Protein 2XZR (pdb70)

Radius of gyration: 46.35 Å; Cα contacts (8 Å, |Δi|>4): 0; chains: 1; bounding box: 17×17×158 Å

GO terms:
  GO:0009279 cell outer membrane (C, EXP)
  GO:0009986 cell surface (C, EXP)
  GO:0046819 protein secretion by the type V secretion system (P, IMP)
  GO:0042802 identical protein binding (F, IPI)

Secondary structure (DSSP, 8-state):
-HHHHHHHHHHHHHHHHHHHHHHHHHHHHHHHHHHHHHHHHHHHHHHHHHHHHHHHHHHHHHHHHHHHHHHHHHHHHHHHHHHHHHHHHHHHHHHHHHHHHHHHHHH-

Solvent-accessible surface area: 10485 Å² total; per-residue (Å²): 104,81,126,124,105,124,84,124,73,90,110,68,118,85,144,108,97,105,44,72,86,54,120,84,140,168,116,108,42,57,84,92,17,148,80,69,154,96,84,117,58,106,114,114,91,52,62,55,112,64,57,96,58,71,57,120,109,111,91,63,59,153,123,81,47,84,105,148,109,99,61,103,92,124,119,102,98,121,131,95,90,67,81,85,107,85,86,110,73,119,82,143,103,92,100,48,78,87,56,125,97,140,136,102,119,139,128,185

Foldseek 3Di:
DVVVVVVVVVVVVVVVVVVVVVVVVVVVVVVVVVVVVVVVVVVVVVVVVVVVVVVVVVVVVVVVVVVVVVVVVVVVVVVVVVVVVVVVVVVVVVVVVVVVVVVVVVVD

Sequence (108 aa):
KQIEDKIEEILSKIYHIENEIARIKKLIGAIDGRVTRNTQSIEKNSKAIAANTRTLQQHSARLDSQQRQINENHKEMKQIEDKIEEILSKIYHIENEIARIKKLIKLH

B-factor: mean 54.68, std 18.87, range [22.03, 144.03]

Structure (mmCIF, N/CA/C/O backbone):
data_2XZR
#
_entry.id   2XZR
#
_cell.length_a   36.670
_cell.length_b   36.670
_cell.length_c   228.580
_cell.angle_alpha   90.00
_cell.angle_beta   90.00
_cell.angle_gamma   120.00
#
_symmetry.space_group_name_H-M   'P 3 2 1'
#
loop_
_entity.id
_entity.type
_entity.pdbx_description
1 polymer 'IMMUNOGLOBULIN-BINDING PROTEIN EIBD'
2 non-polymer 'CHLORIDE ION'
3 water water
#
loop_
_atom_site.group_PDB
_atom_site.id
_atom_site.type_symbol
_atom_site.label_atom_id
_atom_site.label_alt_id
_atom_site.label_comp_id
_atom_site.label_asym_id
_atom_site.label_entity_id
_atom_site.label_seq_id
_atom_site.pdbx_PDB_ins_code
_atom_site.Cartn_x
_atom_site.Cartn_y
_atom_site.Cartn_z
_atom_site.occupancy
_atom_site.B_iso_or_equiv
_atom_site.auth_seq_id
_atom_site.auth_comp_id
_atom_site.auth_asym_id
_atom_site.auth_atom_id
_atom_site.pdbx_PDB_model_num
ATOM 1 N N . LYS A 1 2 ? 24.458 -8.463 -14.663 1.00 125.56 363 LYS A N 1
ATOM 2 C CA . LYS A 1 2 ? 25.725 -7.829 -14.213 1.00 125.92 363 LYS A CA 1
ATOM 3 C C . LYS A 1 2 ? 25.483 -6.989 -12.968 1.00 114.34 363 LYS A C 1
ATOM 4 O O . LYS A 1 2 ? 25.619 -7.489 -11.864 1.00 104.98 363 LYS A O 1
ATOM 6 N N . GLN A 1 3 ? 25.109 -5.722 -13.136 1.00 118.53 364 GLN A N 1
ATOM 7 C CA . GLN A 1 3 ? 24.807 -4.853 -11.999 1.00 112.63 364 GLN A CA 1
ATOM 8 C C . GLN A 1 3 ? 23.915 -5.563 -10.973 1.00 97.50 364 GLN A C 1
ATOM 9 O O . GLN A 1 3 ? 24.069 -5.355 -9.776 1.00 92.12 364 GLN A O 1
ATOM 11 N N . ILE A 1 4 ? 22.998 -6.408 -11.448 1.00 93.64 365 ILE A N 1
ATOM 12 C CA . ILE A 1 4 ? 22.133 -7.217 -10.575 1.00 83.57 365 ILE A CA 1
ATOM 13 C C . ILE A 1 4 ? 22.933 -8.225 -9.752 1.00 74.04 365 ILE A C 1
ATOM 14 O O . ILE A 1 4 ? 22.685 -8.413 -8.566 1.00 67.73 365 ILE A O 1
ATOM 19 N N . GLU A 1 5 ? 23.899 -8.870 -10.383 1.00 75.54 366 GLU A N 1
ATOM 20 C CA . GLU A 1 5 ? 24.773 -9.798 -9.687 1.00 71.02 366 GLU A CA 1
ATOM 21 C C . GLU A 1 5 ? 25.602 -9.104 -8.616 1.00 65.38 366 GLU A C 1
ATOM 22 O O . GLU A 1 5 ? 25.834 -9.668 -7.562 1.00 61.06 366 GLU A O 1
ATOM 28 N N . ASP A 1 6 ? 26.045 -7.884 -8.878 1.00 68.58 367 ASP A N 1
ATOM 29 C CA . ASP A 1 6 ? 26.751 -7.095 -7.870 1.00 68.62 367 ASP A CA 1
ATOM 30 C C . ASP A 1 6 ? 25.853 -6.776 -6.680 1.00 61.58 367 ASP A C 1
ATOM 31 O O . ASP A 1 6 ? 26.300 -6.752 -5.542 1.00 60.81 367 ASP A O 1
ATOM 36 N N . LYS A 1 7 ? 24.587 -6.508 -6.951 1.00 59.12 368 LYS A N 1
ATOM 37 C CA . LYS A 1 7 ? 23.628 -6.234 -5.895 1.00 56.40 368 LYS A CA 1
ATOM 38 C C . LYS A 1 7 ? 23.401 -7.478 -5.084 1.00 47.15 368 LYS A C 1
ATOM 39 O O . LYS A 1 7 ? 23.394 -7.448 -3.857 1.00 45.92 368 LYS A O 1
ATOM 45 N N . ILE A 1 8 ? 23.214 -8.587 -5.774 1.00 43.14 369 ILE A N 1
ATOM 46 C CA . ILE A 1 8 ? 22.977 -9.852 -5.071 1.00 40.14 369 ILE A CA 1
ATOM 47 C C . ILE A 1 8 ? 24.175 -10.234 -4.199 1.00 38.52 369 ILE A C 1
ATOM 48 O O . ILE A 1 8 ? 24.023 -10.833 -3.145 1.00 38.63 369 ILE A O 1
ATOM 53 N N . GLU A 1 9 ? 25.370 -9.881 -4.635 1.00 39.61 370 GLU A N 1
ATOM 54 C CA . GLU A 1 9 ? 26.533 -10.169 -3.838 1.00 41.92 370 GLU A CA 1
ATOM 55 C C . GLU A 1 9 ? 26.429 -9.351 -2.582 1.00 41.89 370 GLU A C 1
ATOM 56 O O . GLU A 1 9 ? 26.642 -9.840 -1.498 1.00 43.21 370 GLU A O 1
ATOM 62 N N . GLU A 1 10 ? 26.081 -8.089 -2.738 1.00 44.52 371 GLU A N 1
ATOM 63 C CA . GLU A 1 10 ? 26.030 -7.180 -1.603 1.00 50.94 371 GLU A CA 1
ATOM 64 C C . GLU A 1 10 ? 25.003 -7.739 -0.626 1.00 47.58 371 GLU A C 1
ATOM 65 O O . GLU A 1 10 ? 25.171 -7.669 0.583 1.00 52.13 371 GLU A O 1
ATOM 71 N N . ILE A 1 11 ? 23.948 -8.327 -1.172 1.00 45.64 372 ILE A N 1
ATOM 72 C CA . ILE A 1 11 ? 22.865 -8.859 -0.338 1.00 37.51 372 ILE A CA 1
ATOM 73 C C . ILE A 1 11 ? 23.287 -10.140 0.369 1.00 34.44 372 ILE A C 1
ATOM 74 O O . ILE A 1 11 ? 22.938 -10.386 1.524 1.00 31.24 372 ILE A O 1
ATOM 79 N N . LEU A 1 12 ? 24.027 -10.985 -0.311 1.00 37.45 373 LEU A N 1
ATOM 80 C CA . LEU A 1 12 ? 24.398 -12.232 0.304 1.00 37.16 373 LEU A CA 1
ATOM 81 C C . LEU A 1 12 ? 25.313 -11.980 1.491 1.00 38.38 373 LEU A C 1
ATOM 82 O O . LEU A 1 12 ? 25.218 -12.688 2.517 1.00 37.18 373 LEU A O 1
ATOM 87 N N . SER A 1 13 ? 26.187 -10.974 1.374 1.00 43.15 374 SER A N 1
ATOM 88 C CA . SER A 1 13 ? 27.133 -10.697 2.449 1.00 46.93 374 SER A CA 1
ATOM 89 C C . SER A 1 13 ? 26.374 -10.154 3.646 1.00 41.93 374 SER A C 1
ATOM 90 O O . SER A 1 13 ? 26.611 -10.544 4.790 1.00 41.91 374 SER A O 1
ATOM 93 N N . LYS A 1 14 ? 25.422 -9.276 3.387 1.00 39.31 375 LYS A N 1
ATOM 94 C CA . LYS A 1 14 ? 24.662 -8.708 4.475 1.00 36.81 375 LYS A CA 1
ATOM 95 C C . LYS A 1 14 ? 24.058 -9.861 5.224 1.00 31.11 375 LYS A C 1
ATOM 96 O O . LYS A 1 14 ? 24.252 -9.982 6.413 1.00 31.58 375 LYS A O 1
ATOM 102 N N . ILE A 1 15 ? 23.389 -10.759 4.516 1.00 27.94 376 ILE A N 1
ATOM 103 C CA . ILE A 1 15 ? 22.712 -11.871 5.186 1.00 26.71 376 ILE A CA 1
ATOM 104 C C . ILE A 1 15 ? 23.686 -12.700 6.007 1.00 29.11 376 ILE A C 1
ATOM 105 O O . ILE A 1 15 ? 23.382 -13.092 7.143 1.00 29.71 376 ILE A O 1
ATOM 110 N N . TYR A 1 16 ? 24.855 -12.965 5.443 1.00 32.25 377 TYR A N 1
ATOM 111 C CA . TYR A 1 16 ? 25.870 -13.670 6.190 1.00 36.65 377 TYR A CA 1
ATOM 112 C C . TYR A 1 16 ? 26.117 -12.946 7.477 1.00 37.81 377 TYR A C 1
ATOM 113 O O . TYR A 1 16 ? 25.995 -13.550 8.545 1.00 39.06 377 TYR A O 1
ATOM 122 N N . HIS A 1 17 ? 26.444 -11.650 7.396 1.00 40.16 378 HIS A N 1
ATOM 123 C CA . HIS A 1 17 ? 26.785 -10.922 8.614 1.00 44.33 378 HIS A CA 1
ATOM 124 C C . HIS A 1 17 ? 25.598 -10.927 9.599 1.00 40.15 378 HIS A C 1
ATOM 125 O O . HIS A 1 17 ? 25.785 -10.961 10.812 1.00 43.41 378 HIS A O 1
ATOM 132 N N . ILE A 1 18 ? 24.375 -10.957 9.072 1.00 34.00 379 ILE A N 1
ATOM 133 C CA . ILE A 1 18 ? 23.215 -10.892 9.922 1.00 33.04 379 ILE A CA 1
ATOM 134 C C . ILE A 1 18 ? 23.125 -12.197 10.680 1.00 33.54 379 ILE A C 1
ATOM 135 O O . ILE A 1 18 ? 23.083 -12.216 11.908 1.00 36.93 379 ILE A O 1
ATOM 140 N N . GLU A 1 19 ? 23.139 -13.300 9.953 1.00 31.75 380 GLU A N 1
ATOM 141 C CA . GLU A 1 19 ? 23.017 -14.597 10.591 1.00 35.52 380 GLU A CA 1
ATOM 142 C C . GLU A 1 19 ? 23.996 -14.718 11.712 1.00 39.26 380 GLU A C 1
ATOM 143 O O . GLU A 1 19 ? 23.677 -15.281 12.752 1.00 42.90 380 GLU A O 1
ATOM 149 N N . ASN A 1 20 ? 25.194 -14.182 11.506 1.00 40.79 381 ASN A N 1
ATOM 150 C CA . ASN A 1 20 ? 26.239 -14.229 12.539 1.00 47.21 381 ASN A CA 1
ATOM 151 C C . ASN A 1 20 ? 25.871 -13.416 13.752 1.00 49.78 381 ASN A C 1
ATOM 152 O O . ASN A 1 20 ? 26.022 -13.876 14.871 1.00 55.01 381 ASN A O 1
ATOM 157 N N . GLU A 1 21 ? 25.354 -12.218 13.519 1.00 53.36 382 GLU A N 1
ATOM 158 C CA . GLU A 1 21 ? 24.845 -11.410 14.600 1.00 50.04 382 GLU A CA 1
ATOM 159 C C . GLU A 1 21 ? 23.814 -12.209 15.373 1.00 42.78 382 GLU A C 1
ATOM 160 O O . GLU A 1 21 ? 23.873 -12.303 16.589 1.00 41.85 382 GLU A O 1
ATOM 166 N N . ILE A 1 22 ? 22.897 -12.835 14.664 1.00 39.41 383 ILE A N 1
ATOM 167 C CA . ILE A 1 22 ? 21.808 -13.535 15.329 1.00 36.22 383 ILE A CA 1
ATOM 168 C C . ILE A 1 22 ? 22.320 -14.625 16.239 1.00 38.25 383 ILE A C 1
ATOM 169 O O . ILE A 1 22 ? 21.885 -14.755 17.365 1.00 37.40 383 ILE A O 1
ATOM 174 N N . ALA A 1 23 ? 23.260 -15.405 15.754 1.00 43.19 384 ALA A N 1
ATOM 175 C CA . ALA A 1 23 ? 23.844 -16.443 16.579 1.00 47.49 384 ALA A CA 1
ATOM 176 C C . ALA A 1 23 ? 24.419 -15.841 17.826 1.00 48.00 384 ALA A C 1
ATOM 177 O O . ALA A 1 23 ? 24.168 -16.360 18.897 1.00 48.45 384 ALA A O 1
ATOM 179 N N . ARG A 1 24 ? 25.206 -14.770 17.689 1.00 50.29 385 ARG A N 1
ATOM 180 C CA . ARG A 1 24 ? 25.929 -14.197 18.838 1.00 53.80 385 ARG A CA 1
ATOM 181 C C . ARG A 1 24 ? 24.959 -13.567 19.819 1.00 49.11 385 ARG A C 1
ATOM 182 O O . ARG A 1 24 ? 25.187 -13.572 21.029 1.00 51.26 385 ARG A O 1
ATOM 190 N N . ILE A 1 25 ? 23.871 -13.024 19.292 1.00 44.13 386 ILE A N 1
ATOM 191 C CA . ILE A 1 25 ? 22.814 -12.502 20.122 1.00 40.89 386 ILE A CA 1
ATOM 192 C C . ILE A 1 25 ? 22.189 -13.623 20.932 1.00 40.19 386 ILE A C 1
ATOM 193 O O . ILE A 1 25 ? 21.961 -13.495 22.127 1.00 41.03 386 ILE A O 1
ATOM 198 N N . LYS A 1 26 ? 21.905 -14.727 20.272 1.00 40.63 387 LYS A N 1
ATOM 199 C CA . LYS A 1 26 ? 21.349 -15.888 20.955 1.00 43.82 387 LYS A CA 1
ATOM 200 C C . LYS A 1 26 ? 22.235 -16.421 22.084 1.00 48.30 387 LYS A C 1
ATOM 201 O O . LYS A 1 26 ? 21.746 -16.820 23.132 1.00 50.73 387 LYS A O 1
ATOM 207 N N . LYS A 1 27 ? 23.539 -16.455 21.861 1.00 51.71 388 LYS A N 1
ATOM 208 C CA . LYS A 1 27 ? 24.459 -16.879 22.899 1.00 57.34 388 LYS A CA 1
ATOM 209 C C . LYS A 1 27 ? 24.358 -15.938 24.082 1.00 56.07 388 LYS A C 1
ATOM 210 O O . LYS A 1 27 ? 24.236 -16.374 25.221 1.00 58.62 388 LYS A O 1
ATOM 216 N N . LEU A 1 28 ? 24.389 -14.641 23.797 1.00 53.71 389 LEU A N 1
ATOM 217 C CA . LEU A 1 28 ? 24.353 -13.621 24.839 1.00 54.63 389 LEU A CA 1
ATOM 218 C C . LEU A 1 28 ? 23.115 -13.795 25.690 1.00 52.97 389 LEU A C 1
ATOM 219 O O . LEU A 1 28 ? 23.194 -13.743 26.917 1.00 56.07 389 LEU A O 1
ATOM 224 N N . ILE A 1 29 ? 21.982 -14.015 25.026 1.00 49.46 390 ILE A N 1
ATOM 225 C CA . ILE A 1 29 ? 20.700 -14.172 25.702 1.00 50.34 390 ILE A CA 1
ATOM 226 C C . ILE A 1 29 ? 20.645 -15.424 26.545 1.00 54.69 390 ILE A C 1
ATOM 227 O O . ILE A 1 29 ? 20.058 -15.429 27.617 1.00 57.98 390 ILE A O 1
ATOM 232 N N . GLY A 1 30 ? 21.254 -16.494 26.054 1.00 56.63 391 GLY A N 1
ATOM 233 C CA . GLY A 1 30 ? 21.307 -17.746 26.796 1.00 62.75 391 GLY A CA 1
ATOM 234 C C . GLY A 1 30 ? 22.098 -17.544 28.067 1.00 65.56 391 GLY A C 1
ATOM 235 O O . GLY A 1 30 ? 21.732 -18.056 29.103 1.00 70.52 391 GLY A O 1
ATOM 236 N N . ALA A 1 31 ? 23.170 -16.763 27.988 1.00 77.30 392 ALA A N 1
ATOM 237 C CA . ALA A 1 31 ? 24.023 -16.500 29.134 1.00 76.70 392 ALA A CA 1
ATOM 238 C C . ALA A 1 31 ? 23.254 -15.756 30.217 1.00 68.62 392 ALA A C 1
ATOM 239 O O . ALA A 1 31 ? 23.254 -16.156 31.371 1.00 68.02 392 ALA A O 1
ATOM 241 N N . ILE A 1 32 ? 22.598 -14.671 29.831 1.00 64.16 393 ILE A N 1
ATOM 242 C CA . ILE A 1 32 ? 21.814 -13.851 30.750 1.00 58.96 393 ILE A CA 1
ATOM 243 C C . ILE A 1 32 ? 20.682 -14.643 31.435 1.00 56.80 393 ILE A C 1
ATOM 244 O O . ILE A 1 32 ? 20.398 -14.457 32.629 1.00 54.18 393 ILE A O 1
ATOM 249 N N . ASP A 1 33 ? 20.044 -15.530 30.674 1.00 59.49 394 ASP A N 1
ATOM 250 C CA . ASP A 1 33 ? 18.984 -16.388 31.201 1.00 60.63 394 ASP A CA 1
ATOM 251 C C . ASP A 1 33 ? 19.490 -17.160 32.402 1.00 61.79 394 ASP A C 1
ATOM 252 O O . ASP A 1 33 ? 18.887 -17.129 33.450 1.00 59.90 394 ASP A O 1
ATOM 257 N N . GLY A 1 34 ? 20.619 -17.828 32.239 1.00 66.74 395 GLY A N 1
ATOM 258 C CA . GLY A 1 34 ? 21.243 -18.580 33.316 1.00 69.86 395 GLY A CA 1
ATOM 259 C C . GLY A 1 34 ? 21.668 -17.733 34.494 1.00 65.44 395 GLY A C 1
ATOM 260 O O . GLY A 1 34 ? 21.550 -18.155 35.628 1.00 65.61 395 GLY A O 1
ATOM 261 N N . ARG A 1 35 ? 22.174 -16.541 34.232 1.00 63.30 396 ARG A N 1
ATOM 262 C CA . ARG A 1 35 ? 22.494 -15.604 35.308 1.00 61.66 396 ARG A CA 1
ATOM 263 C C . ARG A 1 35 ? 21.258 -15.209 36.129 1.00 57.09 396 ARG A C 1
ATOM 264 O O . ARG A 1 35 ? 21.306 -15.119 37.370 1.00 56.34 396 ARG A O 1
ATOM 272 N N . VAL A 1 36 ? 20.162 -14.959 35.413 1.00 54.92 397 VAL A N 1
ATOM 273 C CA . VAL A 1 36 ? 18.919 -14.514 36.025 1.00 52.80 397 VAL A CA 1
ATOM 274 C C . VAL A 1 36 ? 18.336 -15.614 36.882 1.00 54.01 397 VAL A C 1
ATOM 275 O O . VAL A 1 36 ? 17.905 -15.360 38.007 1.00 53.94 397 VAL A O 1
ATOM 279 N N . THR A 1 37 ? 18.317 -16.841 36.366 1.00 57.23 398 THR A N 1
ATOM 280 C CA . THR A 1 37 ? 17.794 -17.956 37.153 1.00 60.87 398 THR A CA 1
ATOM 281 C C . THR A 1 37 ? 18.604 -18.106 38.434 1.00 61.06 398 THR A C 1
ATOM 282 O O . THR A 1 37 ? 18.033 -18.210 39.510 1.00 60.87 398 THR A O 1
ATOM 286 N N . ARG A 1 38 ? 19.927 -18.085 38.321 1.00 62.81 399 ARG A N 1
ATOM 287 C CA . ARG A 1 38 ? 20.793 -18.144 39.499 1.00 65.00 399 ARG A CA 1
ATOM 288 C C . ARG A 1 38 ? 20.447 -17.054 40.495 1.00 61.51 399 ARG A C 1
ATOM 289 O O . ARG A 1 38 ? 20.423 -17.305 41.698 1.00 63.11 399 ARG A O 1
ATOM 297 N N . ASN A 1 39 ? 20.174 -15.852 40.003 1.00 58.71 400 ASN A N 1
ATOM 298 C CA . ASN A 1 39 ? 19.842 -14.739 40.887 1.00 58.53 400 ASN A CA 1
ATOM 299 C C . ASN A 1 39 ? 18.502 -14.964 41.556 1.00 58.42 400 ASN A C 1
ATOM 300 O O . ASN A 1 39 ? 18.357 -14.766 42.752 1.00 60.18 400 ASN A O 1
ATOM 305 N N . THR A 1 40 ? 17.529 -15.410 40.777 1.00 58.52 401 THR A N 1
ATOM 306 C CA . THR A 1 40 ? 16.198 -15.725 41.304 1.00 60.90 401 THR A CA 1
ATOM 307 C C . THR A 1 40 ? 16.257 -16.834 42.347 1.00 63.32 401 THR A C 1
ATOM 308 O O . THR A 1 40 ? 15.407 -16.904 43.222 1.00 65.88 401 THR A O 1
ATOM 312 N N . GLN A 1 41 ? 17.258 -17.700 42.238 1.00 81.99 402 GLN A N 1
ATOM 313 C CA . GLN A 1 41 ? 17.451 -18.789 43.183 1.00 85.28 402 GLN A CA 1
ATOM 314 C C . GLN A 1 41 ? 18.053 -18.264 44.472 1.00 78.51 402 GLN A C 1
ATOM 315 O O . GLN A 1 41 ? 17.614 -18.623 45.560 1.00 77.87 402 GLN A O 1
ATOM 321 N N . SER A 1 42 ? 19.068 -17.418 44.343 1.00 75.00 403 SER A N 1
ATOM 322 C CA . SER A 1 42 ? 19.743 -16.836 45.502 1.00 70.74 403 SER A CA 1
ATOM 323 C C . SER A 1 42 ? 18.821 -15.924 46.321 1.00 64.32 403 SER A C 1
ATOM 324 O O . SER A 1 42 ? 18.951 -15.837 47.544 1.00 62.08 403 SER A O 1
ATOM 327 N N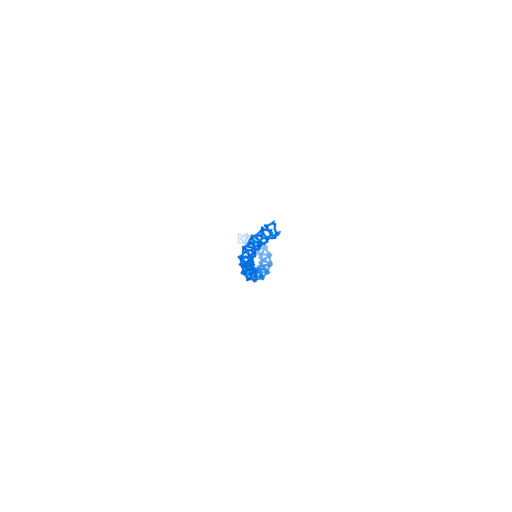 . ILE A 1 43 ? 17.903 -15.241 45.644 1.00 62.81 404 ILE A N 1
ATOM 328 C CA . ILE A 1 43 ? 16.978 -14.328 46.310 1.00 60.03 404 ILE A CA 1
ATOM 329 C C . ILE A 1 43 ? 16.029 -15.105 47.191 1.00 61.23 404 ILE A C 1
ATOM 330 O O . ILE A 1 43 ? 15.654 -14.654 48.276 1.00 59.12 404 ILE A O 1
ATOM 335 N N . GLU A 1 44 ? 15.631 -16.272 46.702 1.00 66.10 405 GLU A N 1
ATOM 336 C CA . GLU A 1 44 ? 14.775 -17.143 47.464 1.00 70.63 405 GLU A CA 1
ATOM 337 C C . GLU A 1 44 ? 15.480 -17.605 48.728 1.00 67.54 405 GLU A C 1
ATOM 338 O O . GLU A 1 44 ? 14.892 -17.614 49.799 1.00 67.63 405 GLU A O 1
ATOM 344 N N . LYS A 1 45 ? 16.746 -17.984 48.582 1.00 66.46 406 LYS A N 1
ATOM 345 C CA . LYS A 1 45 ? 17.613 -18.340 49.711 1.00 65.73 406 LYS A CA 1
ATOM 346 C C . LYS A 1 45 ? 17.657 -17.234 50.743 1.00 58.86 406 LYS A C 1
ATOM 347 O O . LYS A 1 45 ? 17.533 -17.484 51.942 1.00 59.00 406 LYS A O 1
ATOM 351 N N . ASN A 1 46 ? 17.869 -16.015 50.265 1.00 54.03 407 ASN A N 1
ATOM 352 C CA . ASN A 1 46 ? 17.943 -14.867 51.147 1.00 50.21 407 ASN A CA 1
ATOM 353 C C . ASN A 1 46 ? 16.642 -14.693 51.901 1.00 49.11 407 ASN A C 1
ATOM 354 O O . ASN A 1 46 ? 16.642 -14.586 53.120 1.00 48.37 407 ASN A O 1
ATOM 359 N N . SER A 1 47 ? 15.529 -14.704 51.180 1.00 50.63 408 SER A N 1
ATOM 360 C CA . SER A 1 47 ? 14.247 -14.505 51.81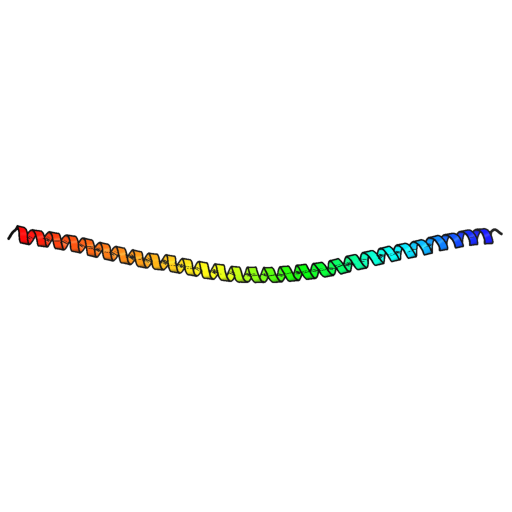0 1.00 53.09 408 SER A CA 1
ATOM 361 C C . SER A 1 47 ? 14.012 -15.550 52.894 1.00 54.88 408 SER A C 1
ATOM 362 O O . SER A 1 47 ? 13.529 -15.225 53.966 1.00 55.51 408 SER A O 1
ATOM 365 N N . LYS A 1 48 ? 14.383 -16.793 52.617 1.00 57.07 409 LYS A N 1
ATOM 366 C CA . LYS A 1 48 ? 14.253 -17.865 53.588 1.00 61.41 409 LYS A CA 1
ATOM 367 C C . LYS A 1 48 ? 15.067 -17.545 54.829 1.00 57.60 409 LYS A C 1
ATOM 368 O O . LYS A 1 48 ? 14.572 -17.625 55.948 1.00 59.43 409 LYS A O 1
ATOM 370 N N . ALA A 1 49 ? 16.319 -17.163 54.627 1.00 54.31 410 ALA A N 1
ATOM 371 C CA . ALA A 1 49 ? 17.204 -16.814 55.740 1.00 53.14 410 ALA A CA 1
ATOM 372 C C . ALA A 1 49 ? 16.706 -15.608 56.561 1.00 50.30 410 ALA A C 1
ATOM 373 O O . ALA A 1 49 ? 16.861 -15.602 57.779 1.00 52.04 410 ALA A O 1
ATOM 375 N N . ILE A 1 50 ? 16.092 -14.613 55.912 1.00 48.36 411 ILE A N 1
ATOM 376 C CA . ILE A 1 50 ? 15.523 -13.428 56.606 1.00 48.18 411 ILE A CA 1
ATOM 377 C C . ILE A 1 50 ? 14.261 -13.772 57.430 1.00 51.49 411 ILE A C 1
ATOM 378 O O . ILE A 1 50 ? 14.120 -13.348 58.575 1.00 52.69 411 ILE A O 1
ATOM 383 N N . ALA A 1 51 ? 13.347 -14.536 56.853 1.00 56.88 412 ALA A N 1
ATOM 384 C CA . ALA A 1 51 ? 12.179 -15.002 57.605 1.00 61.45 412 ALA A CA 1
ATOM 385 C C . ALA A 1 51 ? 12.622 -15.816 58.813 1.00 61.26 412 ALA A C 1
ATOM 386 O O . ALA A 1 51 ? 12.039 -15.706 59.881 1.00 61.58 412 ALA A O 1
ATOM 388 N N . ALA A 1 52 ? 13.660 -16.626 58.632 1.00 62.10 413 ALA A N 1
ATOM 389 C CA . ALA A 1 52 ? 14.258 -17.376 59.728 1.00 63.86 413 ALA A CA 1
ATOM 390 C C . ALA A 1 52 ? 14.733 -16.435 60.830 1.00 57.33 413 ALA A C 1
ATOM 391 O O . ALA A 1 52 ? 14.428 -16.628 62.015 1.00 58.09 413 ALA A O 1
ATOM 393 N N . ASN A 1 53 ? 15.484 -15.412 60.434 1.00 52.53 414 ASN A N 1
ATOM 394 C CA . ASN A 1 53 ? 16.019 -14.448 61.388 1.00 48.52 414 ASN A CA 1
ATOM 395 C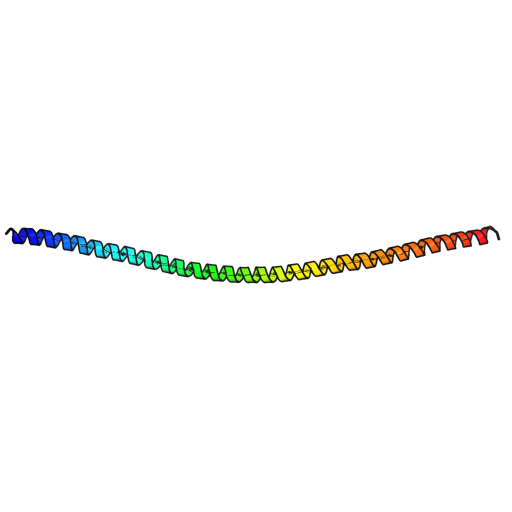 C . ASN A 1 53 ? 14.924 -13.626 62.072 1.00 47.09 414 ASN A C 1
ATOM 396 O O . ASN A 1 53 ? 14.996 -13.389 63.268 1.00 45.84 414 ASN A O 1
ATOM 401 N N . THR A 1 54 ? 13.895 -13.220 61.340 1.00 49.48 415 THR A N 1
ATOM 402 C CA . THR A 1 54 ? 12.819 -12.430 61.951 1.00 52.70 415 THR A CA 1
ATOM 403 C C . THR A 1 54 ? 12.191 -13.208 63.108 1.00 55.18 415 THR A C 1
ATOM 404 O O . THR A 1 54 ? 11.952 -12.651 64.187 1.00 55.40 415 THR A O 1
ATOM 408 N N . ARG A 1 55 ? 11.953 -14.497 62.875 1.00 58.62 416 ARG A N 1
ATOM 409 C CA . ARG A 1 55 ? 11.403 -15.387 63.891 1.00 63.81 416 ARG A CA 1
ATOM 410 C C . ARG A 1 55 ? 12.294 -15.448 65.118 1.00 59.58 416 ARG A C 1
ATOM 411 O O . ARG A 1 55 ? 11.817 -15.297 66.236 1.00 61.38 416 ARG A O 1
ATOM 414 N N . THR A 1 56 ? 13.587 -15.663 64.917 1.00 55.91 417 THR A N 1
ATOM 415 C CA . THR A 1 56 ? 14.534 -15.600 66.037 1.00 53.19 417 THR A CA 1
ATOM 416 C C . THR A 1 56 ? 14.449 -14.252 66.796 1.00 49.18 417 THR A C 1
ATOM 417 O O . THR A 1 56 ? 14.388 -14.215 68.026 1.00 49.47 417 THR A O 1
ATOM 421 N N . LEU A 1 57 ? 14.421 -13.149 66.067 1.00 47.28 418 LEU A N 1
ATOM 422 C CA . LEU A 1 57 ? 14.231 -11.847 66.695 1.00 47.62 418 LEU A CA 1
ATOM 423 C 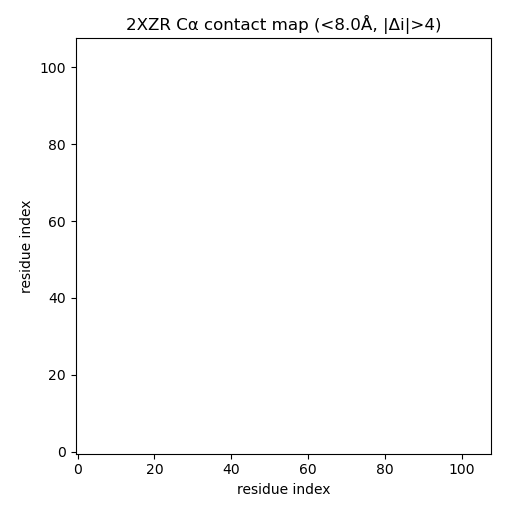C . LEU A 1 57 ? 12.992 -11.796 67.568 1.00 51.24 418 LEU A C 1
ATOM 424 O O . LEU A 1 57 ? 13.032 -11.283 68.680 1.00 51.55 418 LEU A O 1
ATOM 429 N N . GLN A 1 58 ? 11.889 -12.320 67.055 1.00 55.76 419 GLN A N 1
ATOM 430 C CA . GLN A 1 58 ? 10.635 -12.341 67.803 1.00 63.05 419 GLN A CA 1
ATOM 431 C C . GLN A 1 58 ? 10.746 -13.183 69.066 1.00 62.33 419 GLN A C 1
ATOM 432 O O . GLN A 1 58 ? 10.247 -12.798 70.117 1.00 65.64 419 GLN A O 1
ATOM 438 N N . GLN A 1 59 ? 11.427 -14.318 68.968 1.00 59.36 420 GLN A N 1
ATOM 439 C CA . GLN A 1 59 ? 11.652 -15.178 70.126 1.00 60.25 420 GLN A CA 1
ATOM 440 C C . GLN A 1 59 ? 12.544 -14.501 71.149 1.00 54.13 420 GLN A C 1
ATOM 441 O O . GLN A 1 59 ? 12.284 -14.530 72.337 1.00 56.24 420 GLN A O 1
ATOM 447 N N . HIS A 1 60 ? 13.612 -13.886 70.688 1.00 48.01 421 HIS A N 1
ATOM 448 C CA . HIS A 1 60 ? 14.457 -13.127 71.585 1.00 44.78 421 HIS A CA 1
ATOM 449 C C . HIS A 1 60 ? 13.695 -12.005 72.302 1.00 47.47 421 HIS A C 1
ATOM 450 O O . HIS A 1 60 ? 13.876 -11.791 73.492 1.00 48.02 421 HIS A O 1
ATOM 457 N N . SER A 1 61 ? 12.853 -11.281 71.571 1.00 46.26 422 SER A N 1
ATOM 458 C CA . SER A 1 61 ? 12.070 -10.216 72.174 1.00 46.11 422 SER A CA 1
ATOM 459 C C . SER A 1 61 ? 11.287 -10.811 73.307 1.00 43.75 422 SER A C 1
ATOM 460 O O . SER A 1 61 ? 11.253 -10.254 74.395 1.00 42.54 422 SER A O 1
ATOM 463 N N . ALA A 1 62 ? 10.676 -11.967 73.051 1.00 44.44 423 ALA A N 1
ATOM 464 C CA . ALA A 1 62 ? 9.851 -12.639 74.057 1.00 45.09 423 ALA A CA 1
ATOM 465 C C . ALA A 1 62 ? 10.679 -12.997 75.263 1.00 43.26 423 ALA A C 1
ATOM 466 O O . ALA A 1 62 ? 10.223 -12.868 76.392 1.00 44.96 423 ALA A O 1
ATOM 468 N N . ARG A 1 63 ? 11.911 -13.433 75.030 1.00 42.16 424 ARG A N 1
ATOM 469 C CA . ARG A 1 63 ? 12.836 -13.766 76.133 1.00 41.29 424 ARG A CA 1
ATOM 470 C C . ARG A 1 63 ? 13.324 -12.523 76.890 1.00 37.73 424 ARG A C 1
ATOM 471 O O . ARG A 1 63 ? 13.486 -12.565 78.106 1.00 37.69 424 ARG A O 1
ATOM 479 N N . LEU A 1 64 ? 13.554 -11.418 76.197 1.00 36.25 425 LEU A N 1
ATOM 480 C CA . LEU A 1 64 ? 13.930 -10.192 76.900 1.00 35.49 425 LEU A CA 1
ATOM 481 C C . LEU A 1 64 ? 12.814 -9.704 77.866 1.00 37.00 425 LEU A C 1
ATOM 482 O O . LEU A 1 64 ? 13.097 -9.238 78.983 1.00 35.72 425 LEU A O 1
ATOM 487 N N . ASP A 1 65 ? 11.561 -9.844 77.437 1.00 40.40 426 ASP A N 1
ATOM 488 C CA . ASP A 1 65 ? 10.431 -9.420 78.234 1.00 45.67 426 ASP A CA 1
ATOM 489 C C . ASP A 1 65 ? 10.393 -10.230 79.512 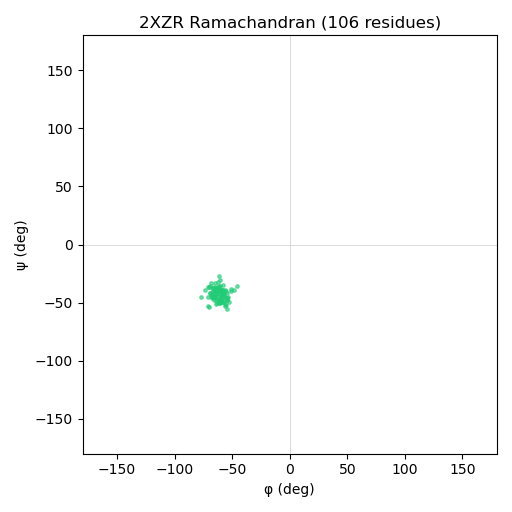1.00 46.15 426 ASP A C 1
ATOM 490 O O . ASP A 1 65 ? 10.273 -9.688 80.619 1.00 48.58 426 ASP A O 1
ATOM 495 N N . SER A 1 66 ? 10.472 -11.544 79.338 1.00 45.74 427 SER A N 1
ATOM 496 C CA . SER A 1 66 ? 10.370 -12.487 80.446 1.00 48.86 427 SER A CA 1
ATOM 497 C C . SER A 1 66 ? 11.480 -12.196 81.428 1.00 45.87 427 SER A C 1
ATOM 498 O O . SER A 1 66 ? 11.257 -12.030 82.626 1.00 49.43 427 SER A O 1
ATOM 501 N N . GLN A 1 67 ? 12.694 -12.084 80.907 1.00 40.76 428 GLN A N 1
ATOM 502 C CA . GLN A 1 67 ? 13.819 -11.781 81.774 1.00 38.42 428 GLN A CA 1
ATOM 503 C C . GLN A 1 67 ? 13.608 -10.466 82.502 1.00 37.83 428 GLN A C 1
ATOM 504 O O . GLN A 1 67 ? 13.840 -10.396 83.686 1.00 39.20 428 GLN A O 1
ATOM 510 N N . GLN A 1 68 ? 13.130 -9.432 81.820 1.00 37.93 429 GLN A N 1
ATOM 511 C CA . GLN A 1 68 ? 12.955 -8.157 82.491 1.00 39.98 429 GLN A CA 1
ATOM 512 C C . GLN A 1 68 ? 11.980 -8.291 83.623 1.00 46.57 429 GLN A C 1
ATOM 513 O O . GLN A 1 68 ? 12.182 -7.700 84.676 1.00 48.36 429 GLN A O 1
ATOM 519 N N . ARG A 1 69 ? 10.922 -9.061 83.403 1.00 52.23 430 ARG A N 1
ATOM 520 C CA . ARG A 1 69 ? 9.938 -9.301 84.447 1.00 61.69 430 ARG A CA 1
ATOM 521 C C . ARG A 1 69 ? 10.568 -10.043 85.590 1.00 61.36 430 ARG A C 1
ATOM 522 O O . ARG A 1 69 ? 10.277 -9.761 86.735 1.00 67.69 430 ARG A O 1
ATOM 530 N N . GLN A 1 70 ? 11.433 -11.001 85.287 1.00 56.10 431 GLN A N 1
ATOM 531 C CA . GLN A 1 70 ? 12.086 -11.767 86.341 1.00 57.94 431 GLN A CA 1
ATOM 532 C C . GLN A 1 70 ? 12.926 -10.865 87.216 1.00 54.35 431 GLN A C 1
ATOM 533 O O . GLN A 1 70 ? 12.840 -10.908 88.449 1.00 60.15 431 GLN A O 1
ATOM 539 N N . ILE A 1 71 ? 13.722 -10.028 86.566 1.00 41.02 432 ILE A N 1
ATOM 540 C CA . ILE A 1 71 ? 14.605 -9.093 87.261 1.00 40.16 432 ILE A CA 1
ATOM 541 C C . ILE A 1 71 ? 13.803 -8.163 88.161 1.00 40.82 432 ILE A C 1
ATOM 542 O O . ILE A 1 71 ? 14.173 -7.925 89.302 1.00 39.45 432 ILE A O 1
ATOM 547 N N . ASN A 1 72 ? 12.694 -7.642 87.652 1.00 44.74 433 ASN A N 1
ATOM 548 C CA . ASN A 1 72 ? 11.826 -6.799 88.463 1.00 47.69 433 ASN A CA 1
ATOM 549 C C . ASN A 1 72 ? 11.383 -7.528 89.722 1.00 44.77 433 ASN A C 1
ATOM 550 O O . ASN A 1 72 ? 11.572 -7.037 90.824 1.00 43.78 433 ASN A O 1
ATOM 555 N N . GLU A 1 73 ? 10.825 -8.719 89.569 1.00 45.29 434 GLU A N 1
ATOM 556 C CA . GLU A 1 73 ? 10.440 -9.493 90.739 1.00 45.48 434 GLU A CA 1
ATOM 557 C C . GLU A 1 73 ? 11.623 -9.673 91.708 1.00 40.68 434 GLU A C 1
ATOM 558 O O . GLU A 1 73 ? 11.478 -9.478 92.910 1.00 40.86 434 GLU A O 1
ATOM 564 N N . ASN A 1 74 ? 12.802 -10.029 91.214 1.00 38.03 435 ASN A N 1
ATOM 565 C CA . ASN A 1 74 ? 13.958 -10.143 92.129 1.00 36.65 435 ASN A CA 1
ATOM 566 C C . ASN A 1 74 ? 14.324 -8.800 92.834 1.00 36.89 435 ASN A C 1
ATOM 567 O O . ASN A 1 74 ? 14.688 -8.739 94.032 1.00 36.07 435 ASN A O 1
ATOM 572 N N . HIS A 1 75 ? 14.195 -7.706 92.095 1.00 39.40 436 HIS A N 1
ATOM 573 C CA . HIS A 1 75 ? 14.419 -6.405 92.693 1.00 43.41 436 HIS A CA 1
ATOM 574 C C . HIS A 1 75 ? 13.400 -6.168 93.784 1.00 43.08 436 HIS A C 1
ATOM 575 O O . HIS A 1 75 ? 13.738 -5.584 94.812 1.00 45.67 436 HIS A O 1
ATOM 582 N N . LYS A 1 76 ? 12.168 -6.636 93.594 1.00 42.74 437 LYS A N 1
ATOM 583 C CA . LYS A 1 76 ? 11.137 -6.445 94.607 1.00 44.94 437 LYS A CA 1
ATOM 584 C C . LYS A 1 76 ? 11.406 -7.311 95.817 1.00 42.02 437 LYS A C 1
ATOM 585 O O . LYS A 1 76 ? 11.478 -6.825 96.942 1.00 42.78 437 LYS A O 1
ATOM 591 N N . GLU A 1 77 ? 11.594 -8.601 95.586 1.00 40.49 438 GLU A N 1
ATOM 592 C CA . GLU A 1 77 ? 11.842 -9.540 96.680 1.00 41.31 438 GLU A CA 1
ATOM 593 C C . GLU A 1 77 ? 12.931 -8.962 97.586 1.00 39.01 438 GLU A C 1
ATOM 594 O O . GLU A 1 77 ? 12.884 -9.063 98.810 1.00 41.20 438 GLU A O 1
ATOM 600 N N . MET A 1 78 ? 13.919 -8.338 96.977 1.00 36.83 439 MET A N 1
ATOM 601 C CA . MET A 1 78 ? 14.983 -7.736 97.764 1.00 38.50 439 MET A CA 1
ATOM 602 C C . MET A 1 78 ? 14.444 -6.680 98.705 1.00 39.26 439 MET A C 1
ATOM 603 O O . MET A 1 78 ? 14.828 -6.599 99.870 1.00 40.43 439 MET A O 1
ATOM 608 N N . LYS A 1 79 ? 13.545 -5.862 98.179 1.00 40.03 440 LYS A N 1
ATOM 609 C CA . LYS A 1 79 ? 13.002 -4.762 98.966 1.00 44.13 440 LYS A CA 1
ATOM 610 C C . LYS A 1 79 ? 12.217 -5.326 100.132 1.00 43.31 440 LYS A C 1
ATOM 611 O O . LYS A 1 79 ? 12.300 -4.804 101.219 1.00 45.33 440 LYS A O 1
ATOM 617 N N . GLN A 1 80 ? 11.475 -6.400 99.905 1.00 42.12 441 GLN A N 1
ATOM 618 C CA . GLN A 1 80 ? 10.764 -7.080 100.999 1.00 45.88 441 GLN A CA 1
ATOM 619 C C . GLN A 1 80 ? 11.731 -7.584 102.092 1.00 44.58 441 GLN A C 1
ATOM 620 O O . GLN A 1 80 ? 11.482 -7.392 103.312 1.00 47.23 441 GLN A O 1
ATOM 626 N N . ILE A 1 81 ? 12.820 -8.217 101.635 1.00 35.96 442 ILE A N 1
ATOM 627 C CA . ILE A 1 81 ? 13.875 -8.690 102.512 1.00 33.21 442 ILE A CA 1
ATOM 628 C C . ILE A 1 81 ? 14.472 -7.562 103.341 1.00 31.50 442 ILE A C 1
ATOM 629 O O . ILE A 1 81 ? 14.717 -7.712 104.558 1.00 30.42 442 ILE A O 1
ATOM 634 N N . GLU A 1 82 ? 14.708 -6.439 102.694 1.00 33.05 443 GLU A N 1
ATOM 635 C CA . GLU A 1 82 ? 15.297 -5.297 103.386 1.00 34.89 443 GLU A CA 1
ATOM 636 C C . GLU A 1 82 ? 14.349 -4.770 104.438 1.00 35.64 443 GLU A C 1
ATOM 637 O O . GLU A 1 82 ? 14.756 -4.530 105.568 1.00 35.11 443 GLU A O 1
ATOM 643 N N . ASP A 1 83 ? 13.077 -4.628 104.080 1.00 38.83 444 ASP A N 1
ATOM 644 C CA . ASP A 1 83 ? 12.089 -4.146 105.015 1.00 42.16 444 ASP A CA 1
ATOM 645 C C . ASP A 1 83 ? 12.063 -5.079 106.227 1.00 40.61 444 ASP A C 1
ATOM 646 O O . ASP A 1 83 ? 11.883 -4.638 107.365 1.00 41.32 444 ASP A O 1
ATOM 651 N N . LYS A 1 84 ? 12.277 -6.373 105.988 1.00 39.66 445 LYS A N 1
ATOM 652 C CA . LYS A 1 84 ? 12.235 -7.365 107.072 1.00 39.93 445 LYS A CA 1
ATOM 653 C C . LYS A 1 84 ? 13.436 -7.178 107.965 1.00 36.67 445 LYS A C 1
ATOM 654 O O . LYS A 1 84 ? 13.337 -7.337 109.197 1.00 38.16 445 LYS A O 1
ATOM 658 N N . ILE A 1 85 ? 14.575 -6.839 107.365 1.00 33.44 446 ILE A N 1
ATOM 659 C CA . ILE A 1 85 ? 15.784 -6.644 108.155 1.00 32.06 446 ILE A CA 1
ATOM 660 C C . ILE A 1 85 ? 15.684 -5.450 109.080 1.00 33.21 446 ILE A C 1
ATOM 661 O O . ILE A 1 85 ? 16.125 -5.494 110.239 1.00 32.88 446 ILE A O 1
ATOM 666 N N . GLU A 1 86 ? 15.091 -4.380 108.580 1.00 35.88 447 GLU A N 1
ATOM 667 C CA . GLU A 1 86 ? 14.876 -3.212 109.410 1.00 39.64 447 GLU A CA 1
ATOM 668 C C . GLU A 1 86 ? 14.159 -3.628 110.692 1.00 40.49 447 GLU A C 1
ATOM 669 O O . GLU A 1 86 ? 14.567 -3.284 111.806 1.00 41.63 447 GLU A O 1
ATOM 675 N N . GLU A 1 87 ? 13.087 -4.381 110.524 1.00 42.05 448 GLU A N 1
ATOM 676 C CA . GLU A 1 87 ? 12.282 -4.826 111.647 1.00 45.97 448 GLU A CA 1
ATOM 677 C C . GLU A 1 87 ? 13.119 -5.640 112.627 1.00 43.60 448 GLU A C 1
ATOM 678 O O . GLU A 1 87 ? 12.965 -5.515 113.864 1.00 45.82 448 GLU A O 1
ATOM 684 N N . ILE A 1 88 ? 14.009 -6.471 112.076 1.00 39.91 449 ILE A N 1
ATOM 685 C CA . ILE A 1 88 ? 14.887 -7.291 112.917 1.00 39.03 449 ILE A CA 1
ATOM 686 C C . ILE A 1 88 ? 15.849 -6.392 113.710 1.00 37.23 449 ILE A C 1
ATOM 687 O O . ILE A 1 88 ? 16.021 -6.521 114.935 1.00 37.45 449 ILE A O 1
ATOM 692 N N . LEU A 1 89 ? 16.463 -5.452 113.009 1.00 35.66 450 LEU A N 1
ATOM 693 C CA . LEU A 1 89 ? 17.366 -4.536 113.694 1.00 37.12 450 LEU A CA 1
ATOM 694 C C . LEU A 1 89 ? 16.646 -3.781 114.826 1.00 39.75 450 LEU A C 1
ATOM 695 O O . LEU A 1 89 ? 17.221 -3.546 115.905 1.00 41.24 450 LEU A O 1
ATOM 700 N N . SER A 1 90 ? 15.399 -3.396 114.579 1.00 41.17 451 SER A N 1
ATOM 701 C CA . SER A 1 90 ? 14.641 -2.713 115.599 1.00 45.78 451 SER A CA 1
ATOM 702 C C . SER A 1 90 ? 14.468 -3.605 116.822 1.00 46.25 451 SER A C 1
ATOM 703 O O . SER A 1 90 ? 14.744 -3.204 117.952 1.00 47.57 451 SER A O 1
ATOM 706 N N . LYS A 1 91 ? 14.027 -4.828 116.587 1.00 45.04 452 LYS A N 1
ATOM 707 C CA . LYS A 1 91 ? 13.867 -5.752 117.682 1.00 42.73 452 LYS A CA 1
ATOM 708 C C . LYS A 1 91 ? 15.196 -5.895 118.404 1.00 38.02 452 LYS A C 1
ATOM 709 O O . LYS A 1 91 ? 15.237 -5.908 119.639 1.00 36.98 452 LYS A O 1
ATOM 715 N N . ILE A 1 92 ? 16.293 -5.989 117.655 1.00 37.15 453 ILE A N 1
ATOM 716 C CA . ILE A 1 92 ? 17.595 -6.190 118.314 1.00 35.17 453 ILE A CA 1
ATOM 717 C C . ILE A 1 92 ? 18.008 -5.009 119.182 1.00 35.58 453 ILE A C 1
ATOM 718 O O . ILE A 1 92 ? 18.575 -5.185 120.275 1.00 34.10 453 ILE A O 1
ATOM 723 N N . TYR A 1 93 ? 17.724 -3.801 118.727 1.00 39.29 454 TYR A N 1
ATOM 724 C CA . TYR A 1 93 ? 18.052 -2.666 119.563 1.00 41.98 454 TYR A CA 1
ATOM 725 C C . TYR A 1 93 ? 17.156 -2.688 120.803 1.00 39.43 454 TYR A C 1
ATOM 726 O O . TYR A 1 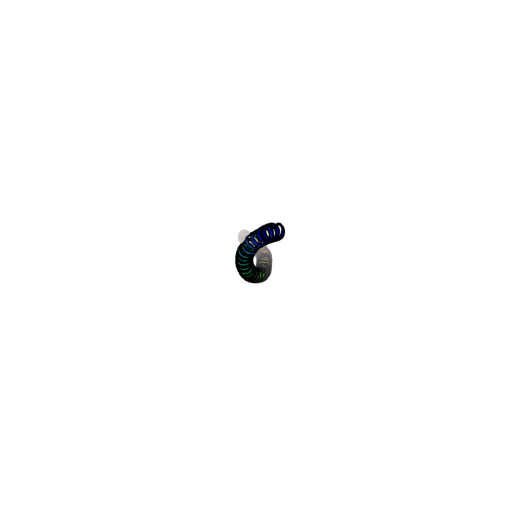93 ? 17.633 -2.501 121.940 1.00 38.44 454 TYR A O 1
ATOM 735 N N . HIS A 1 94 ? 15.87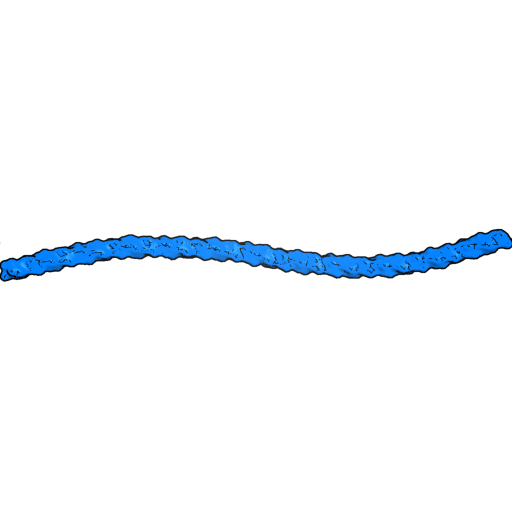6 -2.976 120.610 1.00 39.35 455 HIS A N 1
ATOM 736 C CA . HIS A 1 94 ? 14.995 -3.059 121.759 1.00 40.22 455 HIS A CA 1
ATOM 737 C C . HIS A 1 94 ? 15.515 -4.076 122.790 1.00 35.48 455 HIS A C 1
ATOM 738 O O . HIS A 1 94 ? 15.465 -3.867 124.022 1.00 35.81 455 HIS A O 1
ATOM 745 N N . ILE A 1 95 ? 16.033 -5.183 122.289 1.00 31.65 456 ILE A N 1
ATOM 746 C CA . ILE A 1 95 ? 16.480 -6.241 123.179 1.00 29.34 456 ILE A CA 1
ATOM 747 C C . ILE A 1 95 ? 17.700 -5.775 123.926 1.00 27.44 456 ILE A C 1
ATOM 748 O O . ILE A 1 95 ? 17.816 -6.012 125.146 1.00 26.72 456 ILE A O 1
ATOM 753 N N . GLU A 1 96 ? 18.602 -5.090 123.207 1.00 27.48 457 GLU A N 1
ATOM 754 C CA . GLU A 1 96 ? 19.846 -4.619 123.820 1.00 28.15 457 GLU A CA 1
ATOM 755 C C . GLU A 1 96 ? 19.474 -3.736 124.992 1.00 28.59 457 GLU A C 1
ATOM 756 O O . GLU A 1 96 ? 19.994 -3.892 126.110 1.00 28.23 457 GLU A O 1
ATOM 762 N N . ASN A 1 97 ? 18.499 -2.867 124.748 1.00 30.34 458 ASN A N 1
ATOM 763 C CA . ASN A 1 97 ? 18.002 -1.993 125.793 1.00 33.29 458 ASN A CA 1
ATOM 764 C C . ASN A 1 97 ? 17.408 -2.722 126.980 1.00 32.06 458 ASN A C 1
ATOM 765 O O . ASN A 1 97 ? 17.616 -2.327 128.135 1.00 33.22 458 ASN A O 1
ATOM 770 N N . GLU A 1 98 ? 16.658 -3.786 126.704 1.00 30.82 459 GLU A N 1
ATOM 771 C CA . GLU A 1 98 ? 16.045 -4.534 127.800 1.00 32.65 459 GLU A CA 1
ATOM 772 C C . GLU A 1 98 ? 17.145 -5.175 128.642 1.00 29.09 459 GLU A C 1
ATOM 773 O O . GLU A 1 98 ? 17.090 -5.187 129.884 1.00 30.94 459 GLU A O 1
ATOM 779 N N . ILE A 1 99 ? 18.173 -5.662 127.963 1.00 24.87 460 ILE A N 1
ATOM 780 C CA . ILE A 1 99 ? 19.284 -6.317 128.680 1.00 24.70 460 ILE A CA 1
ATOM 781 C C . ILE A 1 99 ? 20.002 -5.336 129.586 1.00 25.72 460 ILE A C 1
ATOM 782 O O . ILE A 1 99 ? 20.349 -5.637 130.744 1.00 27.20 460 ILE A O 1
ATOM 787 N N . ALA A 1 100 ? 20.209 -4.146 129.057 1.00 26.09 461 ALA A N 1
ATOM 788 C CA . ALA A 1 100 ? 20.862 -3.122 129.841 1.00 29.33 461 ALA A CA 1
ATOM 789 C C . ALA A 1 100 ? 20.041 -2.835 131.085 1.00 31.94 461 ALA A C 1
ATOM 790 O O . ALA A 1 100 ? 20.572 -2.780 132.209 1.00 33.54 461 ALA A O 1
ATOM 792 N N . ARG A 1 101 ? 18.738 -2.668 130.899 1.00 29.86 462 ARG A N 1
ATOM 793 C CA . ARG A 1 101 ? 17.885 -2.296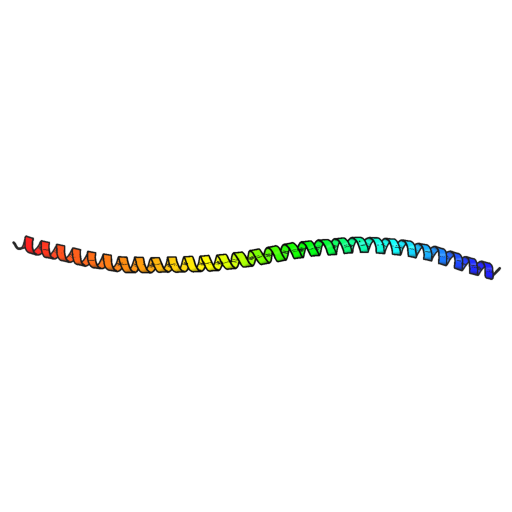 132.037 1.00 31.43 462 ARG A CA 1
ATOM 794 C C . ARG A 1 101 ? 17.866 -3.421 133.058 1.00 27.47 462 ARG A C 1
ATOM 795 O O . ARG A 1 101 ? 17.861 -3.167 134.273 1.00 29.18 462 ARG A O 1
ATOM 803 N N . ILE A 1 102 ? 17.851 -4.672 132.581 1.00 25.07 463 ILE A N 1
ATOM 804 C CA . ILE A 1 102 ? 17.932 -5.811 133.509 1.00 23.60 463 ILE A CA 1
ATOM 805 C C . ILE A 1 102 ? 19.255 -5.703 134.265 1.00 24.41 463 ILE A C 1
ATOM 806 O O . ILE A 1 102 ? 19.326 -5.793 135.507 1.00 26.07 463 ILE A O 1
ATOM 811 N N . LYS A 1 103 ? 20.332 -5.516 133.533 1.00 25.25 464 LYS A N 1
ATOM 812 C CA . LYS A 1 103 ? 21.600 -5.430 134.239 1.00 29.02 464 LYS A CA 1
ATOM 813 C C . LYS A 1 103 ? 21.544 -4.410 135.386 1.00 31.07 464 LYS A C 1
ATOM 814 O O . LYS A 1 103 ? 22.087 -4.652 136.465 1.00 33.66 464 LYS A O 1
ATOM 820 N N . LYS A 1 104 ? 20.881 -3.283 135.141 1.00 32.77 465 LYS A N 1
ATOM 821 C CA . LYS A 1 104 ? 20.812 -2.206 136.128 1.00 38.14 465 LYS A CA 1
ATOM 822 C C . LYS A 1 104 ? 20.076 -2.657 137.399 1.00 40.04 465 LYS A C 1
ATOM 823 O O . LYS A 1 104 ? 20.458 -2.282 138.510 1.00 45.19 465 LYS A O 1
ATOM 829 N N . LEU A 1 105 ? 19.022 -3.454 137.246 1.00 38.69 466 LEU A N 1
ATOM 830 C CA . LEU A 1 105 ? 18.273 -3.907 138.409 1.00 43.59 466 LEU A CA 1
ATOM 831 C C . LEU A 1 105 ? 19.113 -4.810 139.272 1.00 46.06 466 LEU A C 1
ATOM 832 O O . LEU A 1 105 ? 19.097 -4.694 140.495 1.00 52.52 466 LEU A O 1
ATOM 837 N N . ILE A 1 106 ? 19.858 -5.691 138.624 1.00 44.24 467 ILE A N 1
ATOM 838 C CA . ILE A 1 106 ? 20.731 -6.625 139.324 1.00 49.91 467 ILE A CA 1
ATOM 839 C C . ILE A 1 106 ? 21.825 -5.880 140.071 1.00 55.75 467 ILE A C 1
ATOM 840 O O . ILE A 1 106 ? 22.052 -6.149 141.241 1.00 62.78 467 ILE A O 1
ATOM 845 N N . LYS A 1 107 ? 22.482 -4.941 139.387 1.00 55.95 468 LYS A N 1
ATOM 846 C CA . LYS A 1 107 ? 23.525 -4.089 139.980 1.00 63.22 468 LYS A CA 1
ATOM 847 C C . LYS A 1 107 ? 23.019 -3.339 141.235 1.00 70.29 468 LYS A C 1
ATOM 848 O O . LYS A 1 107 ? 23.737 -3.220 142.227 1.00 77.87 468 LYS A O 1
ATOM 852 N N . LEU A 1 108 ? 21.784 -2.850 141.202 1.00 70.39 469 LEU A N 1
ATOM 853 C CA . LEU A 1 108 ? 21.242 -2.142 142.350 1.00 79.91 469 LEU A CA 1
ATOM 854 C C . LEU A 1 108 ? 20.990 -3.083 143.523 1.00 86.76 469 LEU A C 1
ATOM 855 O O . LEU A 1 108 ? 21.185 -2.697 144.673 1.00 97.14 469 LEU A O 1
ATOM 860 N N . HIS A 1 109 ? 20.575 -4.318 143.231 1.00 84.23 470 HIS A N 1
ATOM 861 C CA . HIS A 1 109 ? 20.286 -5.325 144.273 1.00 92.63 470 HIS A CA 1
ATOM 862 C C . HIS A 1 109 ? 21.453 -6.323 144.441 1.00 94.63 470 HIS A C 1
ATOM 863 O O . HIS A 1 109 ? 22.435 -6.071 145.140 1.00 101.13 470 HIS A O 1
#

Organism: Escherichia coli (NCBI:txid562)

CATH classification: 1.20.5.170

InterPro domains:
  IPR005594 Trimeric autotransporter adhesin YadA-like, C-terminal membrane anchor domain [PF03895] (453-511)
  IPR008640 Trimeric autotransporter adhesin YadA-like, head domain [PF05658] (156-176)
  IPR008640 Trimeric autotransporter adhesin YadA-like, head domain [PF05658] (192-216)
  IPR008640 Trimeric autotransporter adhesin YadA-like, head domain [PF05658] (241-264)
  IPR011049 Serralysin-like metalloprotease, C-terminal [G3DSA:2.150.10.10] (160-294)
  IPR011049 Serralysin-like metalloprotease, C-terminal [SSF101967] (130-311)
  IPR045584 Pilin-like [SSF54523] (417-511)